Protein AF-A0A6V7KFY6-F1 (afdb_monomer_lite)

Organism: NCBI:txid1563983

pLDDT: mean 74.11, std 16.08, range [37.31, 94.69]

Foldseek 3Di:
DDDDDDDDDDDDPDDDPPDDPDDPDDDDPCVVLDPDPPDDPVCVVVCVVVVVVVVVVVVVVVVVVCCPPPVLVVLVVVCVVVVHDSVVVNVVVVVVVVCVVVVVVVVCCVVVSPPPPD

Radius of gyration: 25.64 Å; chains: 1; bounding box: 69×33×60 Å

Structure (mmCIF, N/CA/C/O backbone):
data_AF-A0A6V7KFY6-F1
#
_entry.id   AF-A0A6V7KFY6-F1
#
loop_
_atom_site.group_PDB
_atom_site.id
_atom_site.type_symbol
_atom_site.label_atom_id
_atom_site.label_alt_id
_atom_site.label_comp_id
_atom_site.label_asym_id
_atom_site.label_entity_id
_atom_site.label_seq_id
_atom_site.pdbx_PDB_ins_code
_atom_site.Cartn_x
_atom_site.Cartn_y
_atom_site.Cartn_z
_atom_site.occupancy
_atom_site.B_iso_or_equiv
_atom_site.auth_seq_id
_atom_site.auth_comp_id
_atom_site.auth_asym_id
_atom_site.auth_atom_id
_atom_site.pdbx_PDB_model_num
ATOM 1 N N . ILE A 1 1 ? 55.317 18.620 -10.647 1.00 48.78 1 ILE A N 1
ATOM 2 C CA . ILE A 1 1 ? 55.305 18.713 -12.132 1.00 48.78 1 ILE A CA 1
ATOM 3 C C . ILE A 1 1 ? 56.699 18.289 -12.586 1.00 48.78 1 ILE A C 1
ATOM 5 O O . ILE A 1 1 ? 57.625 18.868 -12.029 1.00 48.78 1 ILE A O 1
ATOM 9 N N . PRO A 1 2 ? 56.881 17.257 -13.441 1.00 44.16 2 PRO A N 1
ATOM 10 C CA . PRO A 1 2 ? 56.132 17.023 -14.681 1.00 44.16 2 PRO A CA 1
ATOM 11 C C . PRO A 1 2 ? 55.598 15.589 -14.904 1.00 44.16 2 PRO A C 1
ATOM 13 O O . PRO A 1 2 ? 56.043 14.618 -14.305 1.00 44.16 2 PRO A O 1
ATOM 16 N N . THR A 1 3 ? 54.620 15.509 -15.803 1.00 51.91 3 THR A N 1
ATOM 17 C CA . THR A 1 3 ? 54.112 14.332 -16.532 1.00 51.91 3 THR A CA 1
ATOM 18 C C . THR A 1 3 ? 55.120 13.794 -17.558 1.00 51.91 3 THR A C 1
ATOM 20 O O . THR A 1 3 ? 55.903 14.579 -18.094 1.00 51.91 3 THR A O 1
ATOM 23 N N . PRO A 1 4 ? 54.999 12.516 -17.958 1.00 52.47 4 PRO A N 1
ATOM 24 C CA . PRO A 1 4 ? 55.050 12.170 -19.385 1.00 52.47 4 PRO A CA 1
ATOM 25 C C . PRO A 1 4 ? 53.884 11.233 -19.770 1.00 52.47 4 PRO A C 1
ATOM 27 O O . PRO A 1 4 ? 53.527 10.320 -19.037 1.00 52.47 4 PRO A O 1
ATOM 30 N N . THR A 1 5 ? 53.089 11.577 -20.782 1.00 43.88 5 THR A N 1
ATOM 31 C CA . THR A 1 5 ? 53.288 11.271 -22.217 1.00 43.88 5 THR A CA 1
ATOM 32 C C . THR A 1 5 ? 52.869 9.845 -22.600 1.00 43.88 5 THR A C 1
ATOM 34 O O . THR A 1 5 ? 53.632 8.895 -22.498 1.00 43.88 5 THR A O 1
ATOM 37 N N . SER A 1 6 ? 51.622 9.767 -23.080 1.00 59.09 6 SER A N 1
ATOM 38 C CA . SER A 1 6 ? 51.042 8.874 -24.100 1.00 59.09 6 SER A CA 1
ATOM 39 C C . SER A 1 6 ? 51.934 7.772 -24.699 1.00 59.09 6 SER A C 1
ATOM 41 O O . SER A 1 6 ? 52.920 8.064 -25.374 1.00 59.09 6 SER A O 1
ATOM 43 N N . THR A 1 7 ? 51.502 6.507 -24.621 1.00 43.09 7 THR A N 1
ATOM 44 C CA . THR A 1 7 ? 51.787 5.517 -25.677 1.00 43.09 7 THR A CA 1
ATOM 45 C C . THR A 1 7 ? 50.638 4.515 -25.810 1.00 43.09 7 THR A C 1
ATOM 47 O O . THR A 1 7 ? 50.098 4.000 -24.837 1.00 43.09 7 THR A O 1
ATOM 50 N N . ALA A 1 8 ? 50.239 4.300 -27.059 1.00 48.72 8 ALA A N 1
ATOM 51 C CA . ALA A 1 8 ? 49.040 3.619 -27.510 1.00 48.72 8 ALA A CA 1
ATOM 52 C C . ALA A 1 8 ? 48.987 2.111 -27.207 1.00 48.72 8 ALA A C 1
ATOM 54 O O . ALA A 1 8 ? 49.976 1.397 -27.378 1.00 48.72 8 ALA A O 1
ATOM 55 N N . ARG A 1 9 ? 47.775 1.591 -26.958 1.00 39.16 9 ARG A N 1
ATOM 56 C CA . ARG A 1 9 ? 47.427 0.228 -27.377 1.00 39.16 9 ARG A CA 1
ATOM 57 C C . ARG A 1 9 ? 45.976 0.103 -27.846 1.00 39.16 9 ARG A C 1
ATOM 59 O O . ARG A 1 9 ? 45.032 0.262 -27.084 1.00 39.16 9 ARG A O 1
ATOM 66 N N . THR A 1 10 ? 45.881 -0.277 -29.121 1.00 37.31 10 THR A N 1
ATOM 67 C CA . THR A 1 10 ? 44.834 -1.085 -29.769 1.00 37.31 10 THR A CA 1
ATOM 68 C C . THR A 1 10 ? 43.428 -0.500 -29.933 1.00 37.31 10 THR A C 1
ATOM 70 O O . THR A 1 10 ? 42.600 -0.502 -29.030 1.00 37.31 10 THR A O 1
ATOM 73 N N . MET A 1 11 ? 43.133 -0.135 -31.188 1.00 53.94 11 MET A N 1
ATOM 74 C CA . MET A 1 11 ? 41.786 -0.133 -31.758 1.00 53.94 11 MET A CA 1
ATOM 75 C C . MET A 1 11 ? 41.056 -1.445 -31.430 1.00 53.94 11 MET A C 1
ATOM 77 O O . MET A 1 11 ? 41.496 -2.513 -31.854 1.00 53.94 11 MET A O 1
ATOM 81 N N . SER A 1 12 ? 39.902 -1.352 -30.768 1.00 38.06 12 SER A N 1
ATOM 82 C CA . SER A 1 12 ? 38.882 -2.401 -30.785 1.00 38.06 12 SER A CA 1
ATOM 83 C C . SER A 1 12 ? 37.642 -1.868 -31.494 1.00 38.06 12 SER A C 1
ATOM 85 O O . SER A 1 12 ? 37.031 -0.879 -31.088 1.00 38.06 12 SER A O 1
ATOM 87 N N . LYS A 1 13 ? 37.329 -2.507 -32.620 1.00 48.69 13 LYS A N 1
ATOM 88 C CA . LYS A 1 13 ? 36.134 -2.291 -33.432 1.00 48.69 13 LYS A CA 1
ATOM 89 C C . LYS A 1 13 ? 34.878 -2.582 -32.596 1.00 48.69 13 LYS A C 1
ATOM 91 O O . LYS A 1 13 ? 34.764 -3.656 -32.021 1.00 48.69 13 LYS A O 1
ATOM 96 N N . GLY A 1 14 ? 33.897 -1.678 -32.644 1.00 51.00 14 GLY A N 1
ATOM 97 C CA . GLY A 1 14 ? 32.488 -2.002 -32.373 1.00 51.00 14 GLY A CA 1
ATOM 98 C C . GLY A 1 14 ? 32.007 -1.849 -30.925 1.00 51.00 14 GLY A C 1
ATOM 99 O O . GLY A 1 14 ? 31.618 -2.829 -30.300 1.00 51.00 14 GLY A O 1
ATOM 100 N N . GLY A 1 15 ? 31.935 -0.619 -30.409 1.00 39.19 15 GLY A N 1
ATOM 101 C CA . GLY A 1 15 ? 31.357 -0.328 -29.089 1.00 39.19 15 GLY A CA 1
ATOM 102 C C . GLY A 1 15 ? 30.291 0.765 -29.154 1.00 39.19 15 GLY A C 1
ATOM 103 O O . GLY A 1 15 ? 30.500 1.804 -29.767 1.00 39.19 15 GLY A O 1
ATOM 104 N N . LYS A 1 16 ? 29.131 0.521 -28.538 1.00 48.34 16 LYS A N 1
ATOM 105 C CA . LYS A 1 16 ? 27.977 1.438 -28.465 1.00 48.34 16 LYS A CA 1
ATOM 106 C C . LYS A 1 16 ? 28.393 2.820 -27.906 1.00 48.34 16 LYS A C 1
ATOM 108 O O . LYS A 1 16 ? 29.167 2.850 -26.952 1.00 48.34 16 LYS A O 1
ATOM 113 N N . PRO A 1 17 ? 27.842 3.945 -28.407 1.00 54.94 17 PRO A N 1
ATOM 114 C CA . PRO A 1 17 ? 28.321 5.312 -28.129 1.00 54.94 17 PRO A CA 1
ATOM 115 C C . PRO A 1 17 ? 28.115 5.835 -26.689 1.00 54.94 17 PRO A C 1
ATOM 117 O O . PRO A 1 17 ? 28.262 7.026 -26.443 1.00 54.94 17 PRO A O 1
ATOM 120 N N . THR A 1 18 ? 27.780 4.984 -25.716 1.00 59.38 18 THR A N 1
ATOM 121 C CA . THR A 1 18 ? 27.470 5.392 -24.333 1.00 59.38 18 THR A CA 1
ATOM 122 C C . THR A 1 18 ? 28.572 5.091 -23.315 1.00 59.38 18 THR A C 1
ATOM 124 O O . THR A 1 18 ? 28.375 5.356 -22.132 1.00 59.38 18 THR A O 1
ATOM 127 N N . LEU A 1 19 ? 29.718 4.534 -23.717 1.00 61.12 19 LEU A N 1
ATOM 128 C CA . LEU A 1 19 ? 30.755 4.138 -22.762 1.00 61.12 19 LEU A CA 1
ATOM 129 C C . LEU A 1 19 ? 31.785 5.262 -22.570 1.00 61.12 19 LEU A C 1
ATOM 131 O O . LEU A 1 19 ? 32.666 5.470 -23.401 1.00 61.12 19 LEU A O 1
ATOM 135 N N . ARG A 1 20 ? 31.659 6.006 -21.462 1.00 60.62 20 ARG A N 1
ATOM 136 C CA . ARG A 1 20 ? 32.743 6.869 -20.965 1.00 60.62 20 ARG A CA 1
ATOM 137 C C . ARG A 1 20 ? 33.966 5.988 -20.646 1.00 60.62 20 ARG A C 1
ATOM 139 O O . ARG A 1 20 ? 33.764 4.854 -20.207 1.00 60.62 20 ARG A O 1
ATOM 146 N N . PRO A 1 21 ? 35.206 6.472 -20.850 1.00 64.81 21 PRO A N 1
ATOM 147 C CA . PRO A 1 21 ? 36.398 5.697 -20.518 1.00 64.81 21 PRO A CA 1
ATOM 148 C C . PRO A 1 21 ? 36.382 5.302 -19.029 1.00 64.81 21 PRO A C 1
ATOM 150 O O . PRO A 1 21 ? 35.940 6.114 -18.205 1.00 64.81 21 PRO A O 1
ATOM 153 N N . PRO A 1 22 ? 36.832 4.085 -18.670 1.00 60.88 22 PRO A N 1
ATOM 154 C CA . PRO A 1 22 ? 36.885 3.645 -17.280 1.00 60.88 22 PRO A CA 1
ATOM 155 C C . PRO A 1 22 ? 37.791 4.587 -16.488 1.00 60.88 22 PRO A C 1
ATOM 157 O O . PRO A 1 22 ? 38.915 4.867 -16.902 1.00 60.88 22 PRO A O 1
ATOM 160 N N . ARG A 1 23 ? 37.302 5.113 -15.364 1.00 64.50 23 ARG A N 1
ATOM 161 C CA . ARG A 1 23 ? 38.143 5.860 -14.425 1.00 64.50 23 ARG A CA 1
ATOM 162 C C . ARG A 1 23 ? 38.833 4.855 -13.509 1.00 64.50 23 ARG A C 1
ATOM 164 O O . ARG A 1 23 ? 38.150 4.126 -12.803 1.00 64.50 23 ARG A O 1
ATOM 171 N N . GLU A 1 24 ? 40.164 4.858 -13.497 1.00 65.44 24 GLU A N 1
ATOM 172 C CA . GLU A 1 24 ? 41.008 3.932 -12.716 1.00 65.44 24 GLU A CA 1
ATOM 173 C C . GLU A 1 24 ? 40.858 4.061 -11.183 1.00 65.44 24 GLU A C 1
ATOM 175 O O . GLU A 1 24 ? 41.399 3.243 -10.454 1.00 65.44 24 GLU A O 1
ATOM 180 N N . ASN A 1 25 ? 40.116 5.056 -10.677 1.00 61.53 25 ASN A N 1
ATOM 181 C CA . ASN A 1 25 ? 39.950 5.338 -9.242 1.00 61.53 25 ASN A CA 1
ATOM 182 C C . ASN A 1 25 ? 38.491 5.644 -8.844 1.00 61.53 25 ASN A C 1
ATOM 184 O O . ASN A 1 25 ? 38.240 6.507 -8.003 1.00 61.53 25 ASN A O 1
ATOM 188 N N . CYS A 1 26 ? 37.499 5.013 -9.476 1.00 68.75 26 CYS A N 1
ATOM 189 C CA . CYS A 1 26 ? 36.097 5.197 -9.083 1.00 68.75 26 CYS A CA 1
ATOM 190 C C . CYS A 1 26 ? 35.520 3.934 -8.444 1.00 68.75 26 CYS A C 1
ATOM 192 O O . CYS A 1 26 ? 35.694 2.840 -8.975 1.00 68.75 26 CYS A O 1
ATOM 194 N N . THR A 1 27 ? 34.778 4.111 -7.344 1.00 67.69 27 THR A N 1
ATOM 195 C CA . THR A 1 27 ? 33.854 3.097 -6.820 1.00 67.69 27 THR A CA 1
ATOM 196 C C . THR A 1 27 ? 32.914 2.658 -7.940 1.00 67.69 27 THR A C 1
ATOM 198 O O . THR A 1 27 ? 32.471 3.493 -8.739 1.00 67.69 27 THR A O 1
ATOM 201 N N . ALA A 1 28 ? 32.646 1.353 -8.018 1.00 64.62 28 ALA A N 1
ATOM 202 C CA . ALA A 1 28 ? 31.778 0.778 -9.035 1.00 64.62 28 ALA A CA 1
ATOM 203 C C . ALA A 1 28 ? 30.424 1.521 -9.090 1.00 64.62 28 ALA A C 1
ATOM 205 O O . ALA A 1 28 ? 29.903 1.947 -8.056 1.00 64.62 28 ALA A O 1
ATOM 206 N N . PRO A 1 29 ? 29.853 1.741 -10.286 1.00 60.97 29 PRO A N 1
ATOM 207 C CA . PRO A 1 29 ? 28.582 2.435 -10.417 1.00 60.97 29 PRO A CA 1
ATOM 208 C C . PRO A 1 29 ? 27.464 1.639 -9.730 1.00 60.97 29 PRO A C 1
ATOM 210 O O . PRO A 1 29 ? 27.249 0.472 -10.043 1.00 60.97 29 PRO A O 1
ATOM 213 N N . ALA A 1 30 ? 26.697 2.306 -8.860 1.00 60.28 30 ALA A N 1
ATOM 214 C CA . ALA A 1 30 ? 25.623 1.713 -8.049 1.00 60.28 30 ALA A CA 1
ATOM 215 C C . ALA A 1 30 ? 24.573 0.917 -8.853 1.00 60.28 30 ALA A C 1
ATOM 217 O O . ALA A 1 30 ? 23.865 0.087 -8.304 1.00 60.28 30 ALA A O 1
ATOM 218 N N . ILE A 1 31 ? 24.484 1.135 -10.167 1.00 59.09 31 ILE A N 1
ATOM 219 C CA . ILE A 1 31 ? 23.599 0.404 -11.083 1.00 59.09 31 ILE A CA 1
ATOM 220 C C . ILE A 1 31 ? 23.980 -1.074 -11.274 1.00 59.09 31 ILE A C 1
ATOM 222 O O . ILE A 1 31 ? 23.128 -1.843 -11.713 1.00 59.09 31 ILE A O 1
ATOM 226 N N . GLU A 1 32 ? 25.221 -1.474 -10.970 1.00 61.38 32 GLU A N 1
ATOM 227 C CA . GLU A 1 32 ? 25.649 -2.884 -10.999 1.00 61.38 32 GLU A CA 1
ATOM 228 C C . GLU A 1 32 ? 25.382 -3.622 -9.678 1.00 61.38 32 GLU A C 1
ATOM 230 O O . GLU A 1 32 ? 25.384 -4.849 -9.670 1.00 61.38 32 GLU A O 1
ATOM 235 N N . GLN A 1 33 ? 25.083 -2.896 -8.592 1.00 59.50 33 GLN A N 1
ATOM 236 C CA . GLN A 1 33 ? 24.713 -3.470 -7.289 1.00 59.50 33 GLN A CA 1
ATOM 237 C C . GLN A 1 33 ? 23.223 -3.817 -7.170 1.00 59.50 33 GLN A C 1
ATOM 239 O O . GLN A 1 33 ? 22.822 -4.438 -6.192 1.00 59.50 33 GLN A O 1
ATOM 244 N N . PHE A 1 34 ? 22.386 -3.430 -8.137 1.00 58.66 34 PHE A N 1
ATOM 245 C CA . PHE A 1 34 ? 20.960 -3.749 -8.091 1.00 58.66 34 PHE A CA 1
ATOM 246 C C . PHE A 1 34 ? 20.652 -5.061 -8.828 1.00 58.66 34 PHE A C 1
ATOM 248 O O . PHE A 1 34 ? 21.144 -5.271 -9.944 1.00 58.66 34 PHE A O 1
ATOM 255 N N . PRO A 1 35 ? 19.797 -5.934 -8.261 1.00 60.25 35 PRO A N 1
ATOM 256 C CA . PRO A 1 35 ? 19.398 -7.178 -8.906 1.00 60.25 35 PRO A CA 1
ATOM 257 C C . PRO A 1 35 ? 18.802 -6.913 -10.294 1.00 60.25 35 PRO A C 1
ATOM 259 O O . PRO A 1 35 ? 18.085 -5.934 -10.527 1.00 60.25 35 PRO A O 1
ATOM 262 N N . LYS A 1 36 ? 19.117 -7.798 -11.250 1.00 62.34 36 LYS A N 1
ATOM 263 C CA . LYS A 1 36 ? 18.650 -7.677 -12.638 1.00 62.34 36 LYS A CA 1
ATOM 264 C C . LYS A 1 36 ? 17.117 -7.577 -12.646 1.00 62.34 36 LYS A C 1
ATOM 266 O O . LYS A 1 36 ? 16.463 -8.423 -12.040 1.00 62.34 36 LYS A O 1
ATOM 271 N N . PRO A 1 37 ? 16.529 -6.595 -13.354 1.00 65.69 37 PRO A N 1
ATOM 272 C CA . PRO A 1 37 ? 15.086 -6.406 -13.358 1.00 65.69 37 PRO A CA 1
ATOM 273 C C . PRO A 1 37 ? 14.384 -7.673 -13.851 1.00 65.69 37 PRO A C 1
ATOM 275 O O . PRO A 1 37 ? 14.715 -8.190 -14.922 1.00 65.69 37 PRO A O 1
ATOM 278 N N . LEU A 1 38 ? 13.387 -8.126 -13.084 1.00 65.25 38 LEU A N 1
ATOM 279 C CA . LEU A 1 38 ? 12.601 -9.340 -13.336 1.00 65.25 38 LEU A CA 1
ATOM 280 C C . LEU A 1 38 ? 11.991 -9.362 -14.756 1.00 65.25 38 LEU A C 1
ATOM 282 O O . LEU A 1 38 ? 11.839 -10.415 -15.369 1.00 65.25 38 LEU A O 1
ATOM 286 N N . MET A 1 39 ? 11.701 -8.185 -15.326 1.00 66.12 39 MET A N 1
ATOM 287 C CA . MET A 1 39 ? 11.309 -8.029 -16.728 1.00 66.12 39 MET A CA 1
ATOM 288 C C . MET A 1 39 ? 12.500 -7.702 -17.639 1.00 66.12 39 MET A C 1
ATOM 290 O O . MET A 1 39 ? 12.970 -6.561 -17.743 1.00 66.12 39 MET A O 1
ATOM 294 N N . GLY A 1 40 ? 12.926 -8.705 -18.406 1.00 68.62 40 GLY A N 1
ATOM 295 C CA . GLY A 1 40 ? 13.917 -8.546 -19.467 1.00 68.62 40 GLY A CA 1
ATOM 296 C C . GLY A 1 40 ? 13.491 -7.563 -20.573 1.00 68.62 40 GLY A C 1
ATOM 297 O O . GLY A 1 40 ? 12.322 -7.210 -20.742 1.00 68.62 40 GLY A O 1
ATOM 298 N N . LYS A 1 41 ? 14.462 -7.140 -21.398 1.00 66.56 41 LYS A N 1
ATOM 299 C CA . LYS A 1 41 ? 14.252 -6.233 -22.552 1.00 66.56 41 LYS A CA 1
ATOM 300 C C . LYS A 1 41 ? 13.176 -6.725 -23.531 1.00 66.56 41 LYS A C 1
ATOM 302 O O . LYS A 1 41 ? 12.561 -5.910 -24.210 1.00 66.56 41 LYS A O 1
ATOM 307 N N . TRP A 1 42 ? 12.959 -8.037 -23.596 1.00 68.88 42 TRP A N 1
ATOM 308 C CA . TRP A 1 42 ? 11.951 -8.668 -24.442 1.00 68.88 42 TRP A CA 1
ATOM 309 C C . TRP A 1 42 ? 10.520 -8.452 -23.920 1.00 68.88 42 TRP A C 1
ATOM 311 O O . TRP A 1 42 ? 9.654 -8.063 -24.701 1.00 68.88 42 TRP A O 1
ATOM 321 N N . GLY A 1 43 ? 10.291 -8.570 -22.605 1.00 70.62 43 GLY A N 1
ATOM 322 C CA . GLY A 1 43 ? 8.972 -8.365 -21.989 1.00 70.62 43 GLY A CA 1
ATOM 323 C C . GLY A 1 43 ? 8.471 -6.924 -22.112 1.00 70.62 43 GLY A C 1
ATOM 324 O O . GLY A 1 43 ? 7.305 -6.693 -22.412 1.00 70.62 43 GLY A O 1
ATOM 325 N N . ARG A 1 44 ? 9.369 -5.935 -22.009 1.00 70.12 44 ARG A N 1
ATOM 326 C CA . ARG A 1 44 ? 9.023 -4.512 -22.210 1.00 70.12 44 ARG A CA 1
ATOM 327 C C . ARG A 1 44 ? 8.540 -4.192 -23.628 1.00 70.12 44 ARG A C 1
ATOM 329 O O . ARG A 1 44 ? 7.716 -3.303 -23.791 1.00 70.12 44 ARG A O 1
ATOM 336 N N . ARG A 1 45 ? 9.059 -4.897 -24.642 1.00 73.75 45 ARG A N 1
ATOM 337 C CA . ARG A 1 45 ? 8.734 -4.669 -26.065 1.00 73.75 45 ARG A CA 1
ATOM 338 C C . ARG A 1 45 ? 7.396 -5.282 -26.484 1.00 73.75 45 ARG A C 1
ATOM 340 O O . ARG A 1 45 ? 6.796 -4.787 -27.424 1.00 73.75 45 ARG A O 1
ATOM 347 N N . HIS A 1 46 ? 6.925 -6.307 -25.774 1.00 77.62 46 HIS A N 1
ATOM 348 C CA . HIS A 1 46 ? 5.667 -7.012 -26.058 1.00 77.62 46 HIS A CA 1
ATOM 349 C C . HIS A 1 46 ? 4.518 -6.576 -25.131 1.00 77.62 46 HIS A C 1
ATOM 351 O O . HIS A 1 46 ? 3.577 -7.328 -24.915 1.00 77.62 46 HIS A O 1
ATOM 357 N N . GLY A 1 47 ? 4.598 -5.376 -24.544 1.00 79.56 47 GLY A N 1
ATOM 358 C CA . GLY A 1 47 ? 3.526 -4.843 -23.695 1.00 79.56 47 GLY A CA 1
ATOM 359 C C . GLY A 1 47 ? 3.547 -5.318 -22.239 1.00 79.56 47 GLY A C 1
ATOM 360 O O . GLY A 1 47 ? 2.585 -5.079 -21.515 1.00 79.56 47 GLY A O 1
ATOM 361 N N . GLY A 1 48 ? 4.645 -5.914 -21.760 1.00 84.44 48 GLY A N 1
ATOM 362 C CA . GLY A 1 48 ? 4.784 -6.343 -20.363 1.00 84.44 48 GLY A CA 1
ATOM 363 C C . GLY A 1 48 ? 4.559 -5.220 -19.346 1.00 84.44 48 GLY A C 1
ATOM 364 O O . GLY A 1 48 ? 4.070 -5.486 -18.257 1.00 84.44 48 GLY A O 1
ATOM 365 N N . LEU A 1 49 ? 4.805 -3.958 -19.720 1.00 84.81 49 LEU A N 1
ATOM 366 C CA . LEU A 1 49 ? 4.478 -2.800 -18.883 1.00 84.81 49 LEU A CA 1
ATOM 367 C C . LEU A 1 49 ? 2.980 -2.730 -18.542 1.00 84.81 49 LEU A C 1
ATOM 369 O O . LEU A 1 49 ? 2.638 -2.450 -17.401 1.00 84.81 49 LEU A O 1
ATOM 373 N N . ILE A 1 50 ? 2.099 -3.019 -19.505 1.00 87.25 50 ILE A N 1
ATOM 374 C CA . ILE A 1 50 ? 0.642 -2.960 -19.312 1.00 87.25 50 ILE A CA 1
ATOM 375 C C . ILE A 1 50 ? 0.211 -4.035 -18.316 1.00 87.25 50 ILE A C 1
ATOM 377 O O . ILE A 1 50 ? -0.506 -3.743 -17.368 1.00 87.25 50 ILE A O 1
ATOM 381 N N . ILE A 1 51 ? 0.713 -5.260 -18.484 1.00 88.56 51 ILE A N 1
ATOM 382 C CA . ILE A 1 51 ? 0.451 -6.365 -17.552 1.00 88.56 51 ILE A CA 1
ATOM 383 C C . ILE A 1 51 ? 0.964 -6.008 -16.152 1.00 88.56 51 ILE A C 1
ATOM 385 O O . ILE A 1 51 ? 0.273 -6.243 -15.169 1.00 88.56 51 ILE A O 1
ATOM 389 N N . HIS A 1 52 ? 2.146 -5.396 -16.053 1.00 86.44 52 HIS A N 1
ATOM 390 C CA . HIS A 1 52 ? 2.712 -4.988 -14.769 1.00 86.44 52 HIS A CA 1
ATOM 391 C C . HIS A 1 52 ? 1.858 -3.926 -14.066 1.00 86.44 52 HIS A C 1
ATOM 393 O O . HIS A 1 52 ? 1.615 -4.038 -12.868 1.00 86.44 52 HIS A O 1
ATOM 399 N N . ILE A 1 53 ? 1.351 -2.938 -14.812 1.00 90.25 53 ILE A N 1
ATOM 400 C CA . ILE A 1 53 ? 0.429 -1.922 -14.287 1.00 90.25 53 ILE A CA 1
ATOM 401 C C . ILE A 1 53 ? -0.881 -2.573 -13.828 1.00 90.25 53 ILE A C 1
ATOM 403 O O . ILE A 1 53 ? -1.348 -2.278 -12.733 1.00 90.25 53 ILE A O 1
ATOM 407 N N . LEU A 1 54 ? -1.451 -3.489 -14.618 1.00 92.56 54 LEU A N 1
ATOM 408 C CA . LEU A 1 54 ? -2.680 -4.199 -14.248 1.00 92.56 54 LEU A CA 1
ATOM 409 C C . LEU A 1 54 ? -2.505 -5.024 -12.969 1.00 92.56 54 LEU A C 1
ATOM 411 O O . LEU A 1 54 ? -3.357 -4.966 -12.089 1.00 92.56 54 LEU A O 1
ATOM 415 N N . VAL A 1 55 ? -1.390 -5.746 -12.840 1.00 90.94 55 VAL A N 1
ATOM 416 C CA . VAL A 1 55 ? -1.064 -6.504 -11.624 1.00 90.94 55 VAL A CA 1
ATOM 417 C C . VAL A 1 55 ? -0.868 -5.567 -10.433 1.00 90.94 55 VAL A C 1
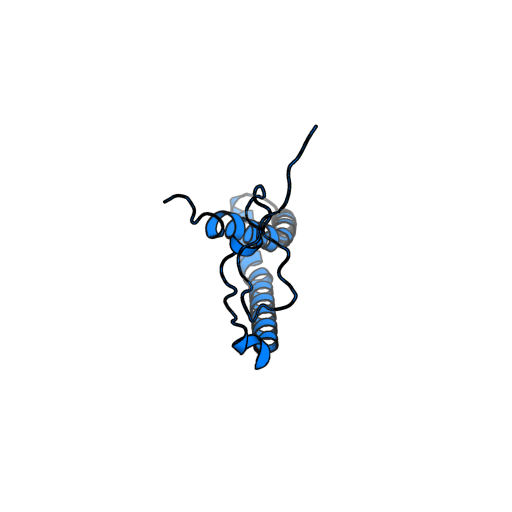ATOM 419 O O . VAL A 1 55 ? -1.380 -5.849 -9.356 1.00 90.94 55 VAL A O 1
ATOM 422 N N . ALA A 1 56 ? -0.178 -4.437 -10.610 1.00 89.94 56 ALA A N 1
ATOM 423 C CA . ALA A 1 56 ? 0.006 -3.460 -9.540 1.00 89.94 56 ALA A CA 1
ATOM 424 C C . ALA A 1 56 ? -1.335 -2.883 -9.053 1.00 89.94 56 ALA A C 1
ATOM 426 O O . ALA A 1 56 ? -1.573 -2.832 -7.849 1.00 89.94 56 ALA A O 1
ATOM 427 N N . VAL A 1 57 ? -2.232 -2.513 -9.974 1.00 93.75 57 VAL A N 1
ATOM 428 C CA . VAL A 1 57 ? -3.577 -2.014 -9.643 1.00 93.75 57 VAL A CA 1
ATOM 429 C C . VAL A 1 57 ? -4.419 -3.097 -8.970 1.00 93.75 57 VAL A C 1
ATOM 431 O O . VAL A 1 57 ? -5.077 -2.816 -7.974 1.00 93.75 57 VAL A O 1
ATOM 434 N N . TYR A 1 58 ? -4.372 -4.337 -9.462 1.00 94.69 58 TYR A N 1
ATOM 435 C CA . TYR A 1 58 ? -5.082 -5.462 -8.850 1.00 94.69 58 TYR A CA 1
ATOM 436 C C . TYR A 1 58 ? -4.629 -5.704 -7.405 1.00 94.69 58 TYR A C 1
ATOM 438 O O . TYR A 1 58 ? -5.459 -5.811 -6.506 1.00 94.69 58 TYR A O 1
ATOM 446 N N . THR A 1 59 ? -3.317 -5.725 -7.162 1.00 90.00 59 THR A N 1
ATOM 447 C CA . THR A 1 59 ? -2.760 -5.888 -5.813 1.00 90.00 59 THR A CA 1
ATOM 448 C C . THR A 1 59 ? -3.103 -4.700 -4.913 1.00 90.00 59 THR A C 1
ATOM 450 O O . THR A 1 59 ? -3.427 -4.904 -3.748 1.00 90.00 59 THR A O 1
ATOM 453 N N . PHE A 1 60 ? -3.088 -3.469 -5.438 1.00 90.38 60 PHE A N 1
ATOM 454 C CA . PHE A 1 60 ? -3.476 -2.274 -4.683 1.00 90.38 60 PHE A CA 1
ATOM 455 C C . PHE A 1 60 ? -4.951 -2.309 -4.264 1.00 90.38 60 PHE A C 1
ATOM 457 O O . PHE A 1 60 ? -5.263 -2.070 -3.102 1.00 90.38 60 PHE A O 1
ATOM 464 N N . LEU A 1 61 ? -5.851 -2.669 -5.183 1.00 93.12 61 LEU A N 1
ATOM 465 C CA . LEU A 1 61 ? -7.276 -2.829 -4.882 1.00 93.12 61 LEU A CA 1
ATOM 466 C C . LEU A 1 61 ? -7.521 -3.969 -3.887 1.00 93.12 61 LEU A C 1
ATOM 468 O O . LEU A 1 61 ? -8.319 -3.813 -2.969 1.00 93.12 61 LEU A O 1
ATOM 472 N N . GLY A 1 62 ? -6.809 -5.090 -4.031 1.00 92.62 62 GLY A N 1
ATOM 473 C CA . GLY A 1 62 ? -6.877 -6.196 -3.077 1.00 92.62 62 GLY A CA 1
ATOM 474 C C . GLY A 1 62 ? -6.436 -5.783 -1.671 1.00 92.62 62 GLY A C 1
ATOM 475 O O . GLY A 1 62 ? -7.117 -6.103 -0.703 1.00 92.62 62 GLY A O 1
ATOM 476 N N . LEU A 1 63 ? -5.339 -5.026 -1.556 1.00 88.25 63 LEU A N 1
ATOM 477 C CA . LEU A 1 63 ? -4.881 -4.477 -0.277 1.00 88.25 63 LEU A CA 1
ATOM 478 C C . LEU A 1 63 ? -5.888 -3.492 0.314 1.00 88.25 63 LEU A C 1
ATOM 480 O O . LEU A 1 63 ? -6.153 -3.579 1.505 1.00 88.25 63 LEU A O 1
ATOM 484 N N . ALA A 1 64 ? -6.479 -2.612 -0.499 1.00 89.38 64 ALA A N 1
ATOM 485 C CA . ALA A 1 64 ? -7.495 -1.671 -0.034 1.00 89.38 64 ALA A CA 1
ATOM 486 C C . ALA A 1 64 ? -8.700 -2.399 0.587 1.00 89.38 64 ALA A C 1
ATOM 488 O O . ALA A 1 64 ? -9.082 -2.093 1.710 1.00 89.38 64 ALA A O 1
ATOM 489 N N . ILE A 1 65 ? -9.222 -3.434 -0.081 1.00 91.31 65 ILE A N 1
ATOM 490 C CA . ILE A 1 65 ? -10.340 -4.240 0.440 1.00 91.31 65 ILE A CA 1
ATOM 491 C C . ILE A 1 65 ? -9.957 -4.930 1.757 1.00 91.31 65 ILE A C 1
ATOM 493 O O . ILE A 1 65 ? -10.731 -4.945 2.709 1.00 91.31 65 ILE A O 1
ATOM 497 N N . VAL A 1 66 ? -8.746 -5.488 1.842 1.00 89.75 66 VAL A N 1
ATOM 498 C CA . VAL A 1 66 ? -8.275 -6.154 3.067 1.00 89.75 66 VAL A CA 1
ATOM 499 C C . VAL A 1 66 ? -8.067 -5.158 4.216 1.00 89.75 66 VAL A C 1
ATOM 501 O O . VAL A 1 66 ? -8.379 -5.478 5.367 1.00 89.75 66 VAL A O 1
ATOM 50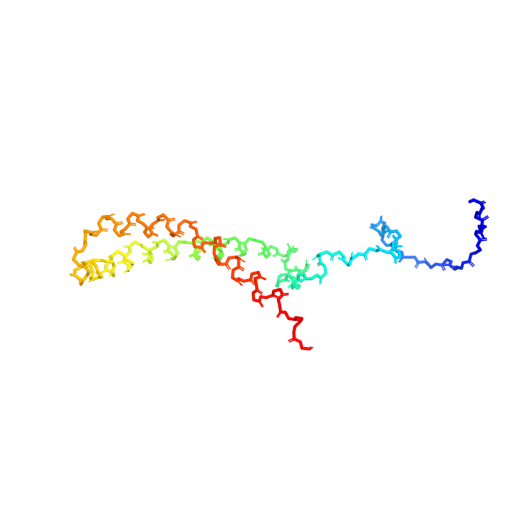4 N N . CYS A 1 67 ? -7.567 -3.958 3.915 1.00 87.19 67 CYS A N 1
ATOM 505 C CA . CYS A 1 67 ? -7.391 -2.868 4.873 1.00 87.19 67 CYS A CA 1
ATOM 506 C C . CYS A 1 67 ? -8.719 -2.307 5.401 1.00 87.19 67 CYS A C 1
ATOM 508 O O . CYS A 1 67 ? -8.747 -1.831 6.533 1.00 87.19 67 CYS A O 1
ATOM 510 N N . ASP A 1 68 ? -9.805 -2.395 4.638 1.00 86.12 68 ASP A N 1
ATOM 511 C CA . ASP A 1 68 ? -11.115 -1.932 5.097 1.00 86.12 68 ASP A CA 1
ATOM 512 C C . ASP A 1 68 ? -11.867 -3.041 5.857 1.00 86.12 68 ASP A C 1
ATOM 514 O O . ASP A 1 68 ? -12.275 -2.837 7.000 1.00 86.12 68 ASP A O 1
ATOM 518 N N . ASP A 1 69 ? -11.987 -4.249 5.292 1.00 88.81 69 ASP A N 1
ATOM 519 C CA . ASP A 1 69 ? -12.857 -5.297 5.857 1.00 88.81 69 ASP A CA 1
ATOM 520 C C . ASP A 1 69 ? -12.202 -6.084 7.010 1.00 88.81 69 ASP A C 1
ATOM 522 O O . ASP A 1 69 ? -12.816 -6.348 8.053 1.00 88.81 69 ASP A O 1
ATOM 526 N N . TYR A 1 70 ? -10.940 -6.493 6.835 1.00 88.56 70 TYR A N 1
ATOM 527 C CA . TYR A 1 70 ? -10.267 -7.419 7.758 1.00 88.56 70 TYR A CA 1
ATOM 528 C C . TYR A 1 70 ? -9.432 -6.691 8.803 1.00 88.56 70 TYR A C 1
ATOM 530 O O . TYR A 1 70 ? -9.378 -7.108 9.964 1.00 88.56 70 TYR A O 1
ATOM 538 N N . PHE A 1 71 ? -8.770 -5.609 8.404 1.00 84.31 71 PHE A N 1
ATOM 539 C CA . PHE A 1 71 ? -7.894 -4.862 9.295 1.00 84.31 71 PHE A CA 1
ATOM 540 C C . PHE A 1 71 ? -8.686 -4.106 10.369 1.00 84.31 71 PHE A C 1
ATOM 542 O O . PHE A 1 71 ? -8.340 -4.217 11.542 1.00 84.31 71 PHE A O 1
ATOM 549 N N . VAL A 1 72 ? -9.795 -3.445 10.014 1.00 85.25 72 VAL A N 1
ATOM 550 C CA . VAL A 1 72 ? -10.661 -2.737 10.979 1.00 85.25 72 VAL A CA 1
ATOM 551 C C . VAL A 1 72 ? -11.266 -3.708 11.998 1.00 85.25 72 VAL A C 1
ATOM 553 O O . VAL A 1 72 ? -11.109 -3.512 13.200 1.00 85.25 72 VAL A O 1
ATOM 556 N N . SER A 1 73 ? -11.839 -4.824 11.533 1.00 87.12 73 SER A N 1
ATOM 557 C CA . SER A 1 73 ? -12.388 -5.872 12.412 1.00 87.12 73 SER A CA 1
ATOM 558 C C . SER A 1 73 ? -11.341 -6.455 13.373 1.00 87.12 73 SER A C 1
ATOM 560 O O . SER A 1 73 ? -11.654 -6.826 14.506 1.00 87.12 73 SER A O 1
ATOM 562 N N . SER A 1 74 ? -10.085 -6.550 12.927 1.00 88.25 74 SER A N 1
ATOM 563 C CA . SER A 1 74 ? -8.972 -7.006 13.767 1.00 88.25 74 SER A CA 1
ATOM 564 C C . SER A 1 74 ? -8.556 -5.942 14.786 1.00 88.25 74 SER A C 1
ATOM 566 O O . SER A 1 74 ? -8.255 -6.281 15.932 1.00 88.25 74 SER A O 1
ATOM 568 N N . LEU A 1 75 ? -8.568 -4.663 14.396 1.00 87.81 75 LEU A N 1
ATOM 569 C CA . LEU A 1 75 ? -8.277 -3.544 15.290 1.00 87.81 75 LEU A CA 1
ATOM 570 C C . LEU A 1 75 ? -9.303 -3.421 16.411 1.00 87.81 75 LEU A C 1
ATOM 572 O O . LEU A 1 75 ? -8.892 -3.209 17.548 1.00 87.81 75 LEU A O 1
ATOM 576 N N . ASP A 1 76 ? -10.589 -3.632 16.133 1.00 85.62 76 ASP A N 1
ATOM 577 C CA . ASP A 1 76 ? -11.633 -3.604 17.164 1.00 85.62 76 ASP A CA 1
ATOM 578 C C . ASP A 1 76 ? -11.338 -4.600 18.294 1.00 85.62 76 ASP A C 1
ATOM 580 O O . ASP A 1 76 ? -11.374 -4.242 19.471 1.00 85.62 76 ASP A O 1
ATOM 584 N N . ARG A 1 77 ? -10.935 -5.831 17.951 1.00 87.06 77 ARG A N 1
ATOM 585 C CA . ARG A 1 77 ? -10.574 -6.858 18.947 1.00 87.06 77 ARG A CA 1
ATOM 586 C C . ARG A 1 77 ? -9.303 -6.526 19.715 1.00 87.06 77 ARG A C 1
ATOM 588 O O . ARG A 1 77 ? -9.228 -6.760 20.916 1.00 87.06 77 ARG A O 1
ATOM 595 N N . ILE A 1 78 ? -8.307 -5.958 19.044 1.00 86.88 78 ILE A N 1
ATOM 596 C CA . ILE A 1 78 ? -7.070 -5.510 19.694 1.00 86.88 78 ILE A CA 1
ATOM 597 C C . ILE A 1 78 ? -7.359 -4.347 20.659 1.00 86.88 78 ILE A C 1
ATOM 599 O O . ILE A 1 78 ? -6.796 -4.290 21.751 1.00 86.88 78 ILE A O 1
ATOM 603 N N . CYS A 1 79 ? -8.254 -3.437 20.282 1.00 86.38 79 CYS A N 1
ATOM 604 C CA . CYS A 1 79 ? -8.688 -2.306 21.095 1.00 86.38 79 CYS A CA 1
ATOM 605 C C . CYS A 1 79 ? -9.499 -2.728 22.325 1.00 86.38 79 CYS A C 1
ATOM 607 O O . CYS A 1 79 ? -9.283 -2.163 23.401 1.00 86.38 79 CYS A O 1
ATOM 609 N N . GLU A 1 80 ? -10.359 -3.745 22.195 1.00 85.62 80 GLU A N 1
ATOM 610 C CA . GLU A 1 80 ? -11.061 -4.371 23.324 1.00 85.62 80 GLU A CA 1
ATOM 611 C C . GLU A 1 80 ? -10.072 -4.919 24.368 1.00 85.62 80 GLU A C 1
ATOM 613 O O . GLU A 1 80 ? -10.214 -4.637 25.560 1.00 85.62 80 GLU A O 1
ATOM 618 N N . GLU A 1 81 ? -9.025 -5.618 23.924 1.00 86.94 81 GLU A N 1
ATOM 619 C CA . GLU A 1 81 ? -7.993 -6.187 24.805 1.00 86.94 81 GLU A CA 1
ATOM 620 C C . GLU A 1 81 ? -7.070 -5.116 25.416 1.00 86.94 81 GLU A C 1
ATOM 622 O O . GLU A 1 81 ? -6.710 -5.179 26.594 1.00 86.94 81 GLU A O 1
ATOM 627 N N . LEU A 1 82 ? -6.706 -4.086 24.644 1.00 84.00 82 LEU A N 1
ATOM 628 C CA . LEU A 1 82 ? -5.817 -3.005 25.092 1.00 84.00 82 LEU A CA 1
ATOM 629 C C . LEU A 1 82 ? -6.537 -1.881 25.856 1.00 84.00 82 LEU A C 1
ATOM 631 O O . LEU A 1 82 ? -5.876 -0.966 26.349 1.00 84.00 82 LEU A O 1
ATOM 635 N N . ARG A 1 83 ? -7.871 -1.939 25.985 1.00 83.31 83 ARG A N 1
ATOM 636 C CA . ARG A 1 83 ? -8.722 -0.891 26.590 1.00 83.31 83 ARG A CA 1
ATOM 637 C C . ARG A 1 83 ? -8.518 0.493 25.947 1.00 83.31 83 ARG A C 1
ATOM 639 O O . ARG A 1 83 ? -8.571 1.513 26.637 1.00 83.31 83 ARG A O 1
ATOM 646 N N . LEU A 1 84 ? -8.273 0.533 24.636 1.00 81.69 84 LEU A N 1
ATOM 647 C CA . LEU A 1 84 ? -8.092 1.760 23.847 1.00 81.69 84 LEU A CA 1
ATOM 648 C C . LEU A 1 84 ? -9.240 1.937 22.850 1.00 81.69 84 LEU A C 1
ATOM 650 O O . LEU A 1 84 ? -9.844 0.963 22.420 1.00 81.69 84 LEU A O 1
ATOM 654 N N . SER A 1 85 ? -9.529 3.183 22.462 1.00 83.81 85 SER A N 1
ATOM 655 C CA . SER A 1 85 ? -10.573 3.453 21.465 1.00 83.81 85 SER A CA 1
ATOM 656 C C . SER A 1 85 ? -10.121 3.021 20.057 1.00 83.81 85 SER A C 1
ATOM 658 O O . SER A 1 85 ? -9.009 3.404 19.662 1.00 83.81 85 SER A O 1
ATOM 660 N N . PRO A 1 86 ? -10.958 2.295 19.285 1.00 81.31 86 PRO A N 1
ATOM 661 C CA . PRO A 1 86 ? -10.687 1.901 17.897 1.00 81.31 86 PRO A CA 1
ATOM 662 C C . PRO A 1 86 ? -10.260 3.059 16.999 1.00 81.31 86 PRO A C 1
ATOM 664 O O . PRO A 1 86 ? -9.345 2.912 16.195 1.00 81.31 86 PRO A O 1
ATOM 667 N N . ASP A 1 87 ? -10.832 4.245 17.207 1.00 84.19 87 ASP A N 1
ATOM 668 C CA . ASP A 1 87 ? -10.539 5.435 16.403 1.00 84.19 87 ASP A CA 1
ATOM 669 C C . ASP A 1 87 ? -9.076 5.889 16.519 1.00 84.19 87 ASP A C 1
ATOM 671 O O . ASP A 1 87 ? -8.470 6.333 15.544 1.00 84.19 87 ASP A O 1
ATOM 675 N N . VAL A 1 88 ? -8.474 5.762 17.707 1.00 84.62 88 VAL A N 1
ATOM 676 C CA . VAL A 1 88 ? -7.093 6.211 17.964 1.00 84.62 88 VAL A CA 1
ATOM 677 C C . VAL A 1 88 ? -6.085 5.199 17.418 1.00 84.62 88 VAL A C 1
ATOM 679 O O . VAL A 1 88 ? -5.064 5.582 16.834 1.00 84.62 88 VAL A O 1
ATOM 682 N N . ALA A 1 89 ? -6.380 3.905 17.573 1.00 85.75 89 ALA A N 1
ATOM 683 C CA . ALA A 1 89 ? -5.571 2.844 16.986 1.00 85.75 89 ALA A CA 1
ATOM 684 C C . ALA A 1 89 ? -5.663 2.895 15.455 1.00 85.75 89 ALA A C 1
ATOM 686 O O . ALA A 1 89 ? -4.632 2.954 14.786 1.00 85.75 89 ALA A O 1
ATOM 687 N N . GLY A 1 90 ? -6.878 2.984 14.911 1.00 85.19 90 GLY A N 1
ATOM 688 C CA . GLY A 1 90 ? -7.145 3.132 13.484 1.00 85.19 90 GLY A CA 1
ATOM 689 C C . GLY A 1 90 ? -6.434 4.339 12.879 1.00 85.1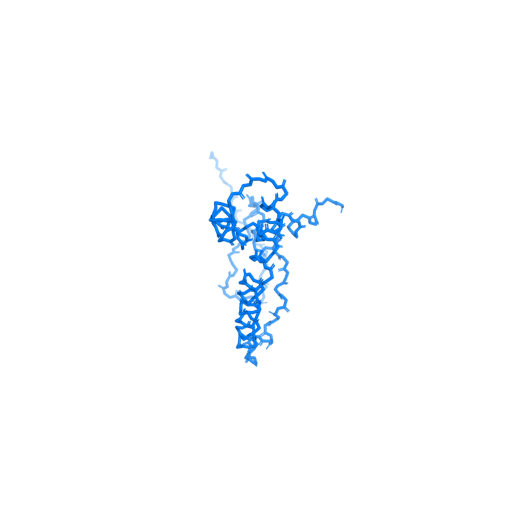9 90 GLY A C 1
ATOM 690 O O . GLY A 1 90 ? -5.731 4.181 11.885 1.00 85.19 90 GLY A O 1
ATOM 691 N N . ALA A 1 91 ? -6.500 5.513 13.517 1.00 89.19 91 ALA A N 1
ATOM 692 C CA . ALA A 1 91 ? -5.784 6.704 13.053 1.00 89.19 91 ALA A CA 1
ATOM 693 C C . ALA A 1 91 ? -4.265 6.481 12.961 1.00 89.19 91 ALA A C 1
ATOM 695 O O . ALA A 1 91 ? -3.638 6.828 11.959 1.00 89.19 91 ALA A O 1
ATOM 696 N N . THR A 1 92 ? -3.672 5.861 13.984 1.00 88.81 92 THR A N 1
ATOM 697 C CA . THR A 1 92 ? -2.227 5.585 14.018 1.00 88.81 92 THR A CA 1
ATOM 698 C C . THR A 1 92 ? -1.829 4.554 12.970 1.00 88.81 92 THR A C 1
ATOM 700 O O . THR A 1 92 ? -0.827 4.727 12.282 1.00 88.81 92 THR A O 1
ATOM 703 N N . PHE A 1 93 ? -2.608 3.487 12.820 1.00 84.12 93 PHE A N 1
ATOM 704 C CA . PHE A 1 93 ? -2.314 2.425 11.870 1.00 84.12 93 PHE A CA 1
ATOM 705 C C . PHE A 1 93 ? -2.573 2.823 10.423 1.00 84.12 93 PHE A C 1
ATOM 707 O O . PHE A 1 93 ? -1.844 2.373 9.549 1.00 84.12 93 PHE A O 1
ATOM 714 N N . MET A 1 94 ? -3.558 3.675 10.155 1.00 86.88 94 MET A N 1
ATOM 715 C CA . MET A 1 94 ? -3.781 4.230 8.823 1.00 86.88 94 MET A CA 1
ATOM 716 C C . MET A 1 94 ? -2.651 5.209 8.461 1.00 86.88 94 MET A C 1
ATOM 718 O O . MET A 1 94 ? -2.137 5.169 7.342 1.00 86.88 94 MET A O 1
ATOM 722 N N . ALA A 1 95 ? -2.172 6.000 9.435 1.00 89.56 95 ALA A N 1
ATOM 723 C CA . ALA A 1 95 ? -0.965 6.814 9.283 1.00 89.56 95 ALA A CA 1
ATOM 724 C C . ALA A 1 95 ? 0.292 5.951 9.052 1.00 89.56 95 ALA A C 1
ATOM 726 O O . ALA A 1 95 ? 1.057 6.215 8.128 1.00 89.56 95 ALA A O 1
ATOM 727 N N . ALA A 1 96 ? 0.475 4.876 9.824 1.00 87.12 96 ALA A N 1
ATOM 728 C CA . ALA A 1 96 ? 1.566 3.918 9.636 1.00 87.12 96 ALA A CA 1
ATOM 729 C C . ALA A 1 96 ? 1.436 3.136 8.317 1.00 87.12 96 ALA A C 1
ATOM 731 O O . ALA A 1 96 ? 2.437 2.828 7.674 1.00 87.12 96 ALA A O 1
ATOM 732 N N . GLY A 1 97 ? 0.208 2.855 7.884 1.00 86.31 97 GLY A N 1
ATOM 733 C CA . GLY A 1 97 ? -0.126 2.175 6.637 1.00 86.31 97 GLY A CA 1
ATOM 734 C C . GLY A 1 97 ? 0.298 2.984 5.417 1.00 86.31 97 GLY A C 1
ATOM 735 O O . GLY A 1 97 ? 0.794 2.405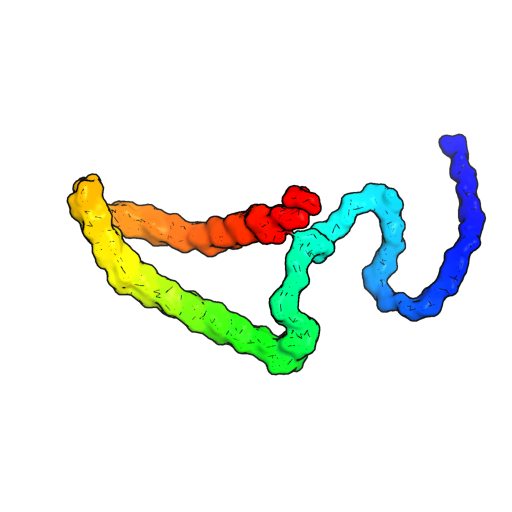 4.454 1.00 86.31 97 GLY A O 1
ATOM 736 N N . SER A 1 98 ? 0.229 4.317 5.490 1.00 85.75 98 SER A N 1
ATOM 737 C CA . SER A 1 98 ? 0.797 5.194 4.458 1.00 85.75 98 SER A CA 1
ATOM 738 C C . SER A 1 98 ? 2.318 5.045 4.324 1.00 85.75 98 SER A C 1
ATOM 740 O O . SER A 1 98 ? 2.840 5.228 3.226 1.00 85.75 98 SER A O 1
ATOM 742 N N . SER A 1 99 ? 3.018 4.679 5.402 1.00 91.06 99 SER A N 1
ATOM 743 C CA . SER A 1 99 ? 4.466 4.425 5.401 1.00 91.06 99 SER A CA 1
ATOM 744 C C . SER A 1 99 ? 4.845 2.958 5.226 1.00 91.06 99 SER A C 1
ATOM 746 O O . SER A 1 99 ? 6.022 2.641 5.061 1.00 91.06 99 SER A O 1
ATOM 748 N N . ALA A 1 100 ? 3.877 2.041 5.198 1.00 86.38 100 ALA A N 1
ATOM 749 C CA . ALA A 1 100 ? 4.136 0.627 4.948 1.00 86.38 100 ALA A CA 1
ATOM 750 C C . ALA A 1 100 ? 4.807 0.366 3.580 1.00 86.38 100 ALA A C 1
ATOM 752 O O . ALA A 1 100 ? 5.732 -0.447 3.541 1.00 86.38 100 ALA A O 1
ATOM 753 N N . PRO A 1 101 ? 4.451 1.056 2.473 1.00 84.50 101 PRO A N 1
ATOM 754 C CA . PRO A 1 101 ? 5.178 0.931 1.207 1.00 84.50 101 PRO A CA 1
ATOM 755 C C . PRO A 1 101 ? 6.637 1.403 1.308 1.00 84.50 101 PRO A C 1
ATOM 757 O O . PRO A 1 101 ? 7.538 0.793 0.729 1.00 84.50 101 PRO A O 1
ATOM 760 N N . GLU A 1 102 ? 6.889 2.463 2.077 1.00 87.75 102 GLU A N 1
ATOM 761 C CA . GLU A 1 102 ? 8.234 2.996 2.323 1.00 87.75 102 GLU A CA 1
ATOM 762 C C . GLU A 1 102 ? 9.051 1.992 3.149 1.00 87.75 102 GLU A C 1
ATOM 764 O O . GLU A 1 102 ? 10.155 1.614 2.763 1.00 87.75 102 GLU A O 1
ATOM 769 N N . LEU A 1 103 ? 8.465 1.452 4.219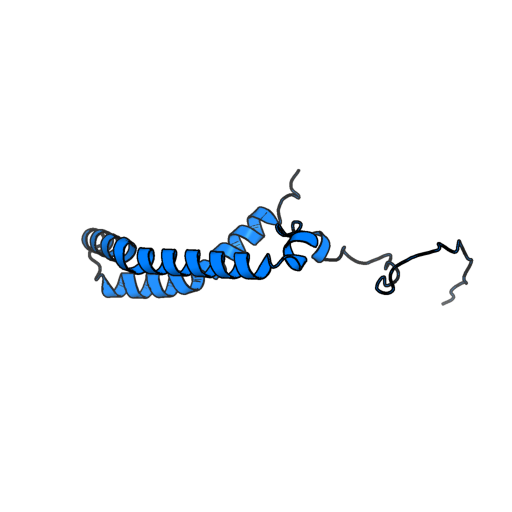 1.00 88.44 103 LEU A N 1
ATOM 770 C CA . LEU A 1 103 ? 9.071 0.407 5.039 1.00 88.44 103 LEU A CA 1
ATOM 771 C C . LEU A 1 103 ? 9.360 -0.863 4.226 1.00 88.44 103 LEU A C 1
ATOM 773 O O . LEU A 1 103 ? 10.448 -1.424 4.334 1.00 88.44 103 LEU A O 1
ATOM 777 N N . ALA A 1 104 ? 8.426 -1.301 3.380 1.00 87.00 104 ALA A N 1
ATOM 778 C CA . ALA A 1 104 ? 8.599 -2.479 2.536 1.00 87.00 104 ALA A CA 1
ATOM 779 C C . ALA A 1 104 ? 9.758 -2.303 1.546 1.00 87.00 104 ALA A C 1
ATOM 781 O O . ALA A 1 104 ? 10.574 -3.211 1.391 1.00 87.00 104 ALA A O 1
ATOM 782 N N . THR A 1 105 ? 9.873 -1.134 0.908 1.00 87.94 105 THR A N 1
ATOM 783 C CA . THR A 1 105 ? 10.986 -0.860 -0.015 1.00 87.94 105 THR A CA 1
ATOM 784 C C . THR A 1 105 ? 12.326 -0.752 0.710 1.00 87.94 105 THR A C 1
ATOM 786 O O . THR A 1 105 ? 13.321 -1.255 0.191 1.00 87.94 105 THR A O 1
ATOM 789 N N . VAL A 1 106 ? 12.361 -0.186 1.922 1.00 90.25 106 VAL A N 1
ATOM 790 C CA . VAL A 1 106 ? 13.568 -0.150 2.765 1.00 90.25 106 VAL A CA 1
ATOM 791 C C . VAL A 1 106 ? 13.981 -1.555 3.202 1.00 90.25 106 VAL A C 1
ATOM 793 O O . VAL A 1 106 ? 15.148 -1.901 3.063 1.00 90.25 106 VAL A O 1
ATOM 796 N N . ILE A 1 107 ? 13.047 -2.390 3.663 1.00 90.00 107 ILE A N 1
ATOM 797 C CA . ILE A 1 107 ? 13.318 -3.785 4.048 1.00 90.00 107 ILE A CA 1
ATOM 798 C C . ILE A 1 107 ? 13.851 -4.568 2.848 1.00 90.00 107 ILE A C 1
ATOM 800 O O . ILE A 1 107 ? 14.907 -5.188 2.938 1.00 90.00 107 ILE A O 1
ATOM 804 N N . VAL A 1 108 ? 13.170 -4.504 1.702 1.00 86.31 108 VAL A N 1
ATOM 805 C CA . VAL A 1 108 ? 13.632 -5.171 0.478 1.00 86.31 108 VAL A CA 1
ATOM 806 C C . VAL A 1 108 ? 15.003 -4.641 0.064 1.00 86.31 108 VAL A C 1
ATOM 808 O O . VAL A 1 108 ? 15.871 -5.434 -0.272 1.00 86.31 108 VAL A O 1
ATOM 811 N N . GLY A 1 109 ? 15.240 -3.333 0.142 1.00 82.94 109 GLY A N 1
ATOM 812 C CA . GLY A 1 109 ? 16.540 -2.735 -0.155 1.00 82.94 109 GLY A CA 1
ATOM 813 C C . GLY A 1 109 ? 17.648 -3.222 0.777 1.00 82.94 109 GLY A C 1
ATOM 814 O O . GLY A 1 109 ? 18.723 -3.557 0.301 1.00 82.94 109 GLY A O 1
ATOM 815 N N . VAL A 1 110 ? 17.387 -3.316 2.081 1.00 85.38 110 VAL A N 1
ATOM 816 C CA . VAL A 1 110 ? 18.366 -3.786 3.072 1.00 85.38 110 VAL A CA 1
ATOM 817 C C . VAL A 1 110 ? 18.667 -5.275 2.895 1.00 85.38 110 VAL A C 1
ATOM 819 O O . VAL A 1 110 ? 19.832 -5.651 2.894 1.00 85.38 110 VAL A O 1
ATOM 822 N N . PHE A 1 111 ? 17.651 -6.120 2.697 1.00 77.94 111 PHE A N 1
ATOM 823 C CA . PHE A 1 111 ? 17.849 -7.571 2.599 1.00 77.94 111 PHE A CA 1
ATOM 824 C C . PHE A 1 111 ? 18.291 -8.047 1.207 1.00 77.94 111 PHE A C 1
ATOM 826 O O . PHE A 1 111 ? 19.106 -8.956 1.125 1.00 77.94 111 PHE A O 1
ATOM 833 N N . PHE A 1 112 ? 17.801 -7.454 0.111 1.00 72.50 112 PHE A N 1
ATOM 834 C CA . PHE A 1 112 ? 18.183 -7.861 -1.254 1.00 72.50 112 PHE A CA 1
ATOM 835 C C . PHE A 1 112 ? 19.442 -7.161 -1.781 1.00 72.50 112 PHE A C 1
ATOM 837 O O . PHE A 1 112 ? 20.026 -7.642 -2.747 1.00 72.50 112 PHE A O 1
ATOM 844 N N . ALA A 1 113 ? 19.870 -6.031 -1.203 1.00 64.38 113 ALA A N 1
ATOM 845 C CA . ALA A 1 113 ? 21.168 -5.433 -1.548 1.00 64.38 113 ALA A CA 1
ATOM 846 C C . ALA A 1 113 ? 22.334 -6.050 -0.755 1.00 64.38 113 ALA A C 1
ATOM 848 O O . ALA A 1 113 ? 23.484 -5.690 -0.995 1.00 64.38 113 ALA A O 1
ATOM 849 N N . GLN A 1 114 ? 22.048 -6.966 0.176 1.00 57.66 114 GLN A N 1
ATOM 850 C CA . GLN A 1 114 ? 23.030 -7.613 1.040 1.00 57.66 114 GLN A CA 1
ATOM 851 C C . GLN A 1 114 ? 23.193 -9.104 0.695 1.00 57.66 114 GLN A C 1
ATOM 853 O O . GLN A 1 114 ? 23.107 -9.963 1.561 1.00 57.66 114 GLN A O 1
ATOM 858 N N . ASP A 1 115 ? 23.497 -9.395 -0.572 1.00 54.25 115 ASP A N 1
ATOM 859 C CA . ASP A 1 115 ? 24.154 -10.643 -1.004 1.00 54.25 115 ASP A CA 1
ATOM 860 C C . ASP A 1 115 ? 25.690 -10.442 -1.099 1.00 54.25 115 ASP A C 1
ATOM 862 O O . ASP A 1 115 ? 26.341 -10.944 -2.010 1.00 54.25 115 ASP A O 1
ATOM 866 N N . ASP A 1 116 ? 26.280 -9.663 -0.180 1.00 56.62 116 ASP A N 1
ATOM 867 C CA . ASP A 1 116 ? 27.740 -9.438 -0.085 1.00 56.62 116 ASP A CA 1
ATOM 868 C C . ASP A 1 116 ? 28.258 -9.676 1.353 1.00 56.62 116 ASP A C 1
ATOM 870 O O . ASP A 1 116 ? 29.121 -8.973 1.880 1.00 56.62 116 ASP A O 1
ATOM 874 N N . ILE A 1 117 ? 27.670 -10.665 2.035 1.00 52.19 117 ILE A N 1
ATOM 875 C CA . ILE A 1 117 ? 28.275 -11.352 3.185 1.00 52.19 117 ILE A CA 1
ATOM 876 C C . ILE A 1 117 ? 28.278 -12.842 2.834 1.00 52.19 117 ILE A C 1
ATOM 878 O O . ILE A 1 117 ? 27.295 -13.553 3.048 1.00 52.19 117 ILE A O 1
ATOM 882 N N . GLY A 1 118 ? 29.385 -13.279 2.234 1.00 42.47 118 GLY A N 1
ATOM 883 C CA . GLY A 1 118 ? 29.640 -14.651 1.799 1.00 42.47 118 GLY A CA 1
ATOM 884 C C . GLY A 1 118 ? 30.771 -14.725 0.791 1.00 42.47 118 GLY A C 1
ATOM 885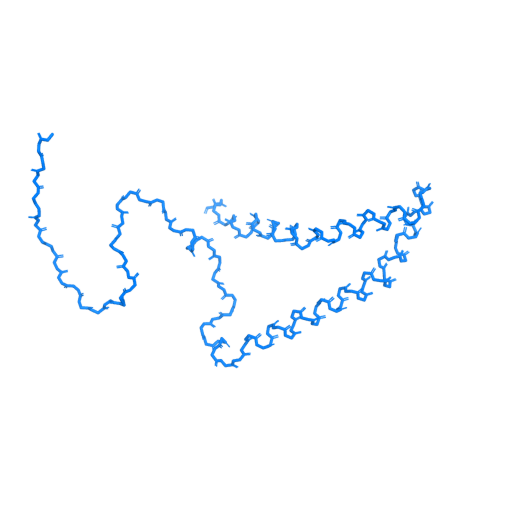 O O . GLY A 1 118 ? 30.455 -14.775 -0.414 1.00 42.47 118 GLY A O 1
#

Sequence (118 aa):
IPTPTSTARTMSKGGKPTLRPPRENCTAPAIEQFPKPLMGKWGRRHGGLIIHILVAVYTFLGLAIVCDDYFVSSLDRICEELRLSPDVAGATFMAAGSSAPELATVIVGVFFAQDDIG

Secondary structure (DSSP, 8-state):
----------------TT-PPPPTT-PPPGGGSSPPPSS-HHHHHTTHHHHHHHHHHHHHHHHHHHHHHHHHHHHHHHHHHHT--HHHHHHHHHHHHHHHHHHHHHHHHHHHS-----

InterPro domains:
  IPR004481 Sodium/potassium/calcium exchanger [PTHR10846] (24-118)
  IPR004837 Sodium/calcium exchanger membrane region [PF01699] (53-117)
  IPR044880 NCX, central ion-binding domain superfamily [G3DSA:1.20.1420.30] (84-118)